Protein AF-A0A0T6A5Z7-F1 (afdb_monomer_lite)

Sequence (178 aa):
MSEDRVEKFLTTAEAYSRALREGWEHIGSLQQHEDKMVVWIIGLAAGAVIALLAYIIDVNRTPQWALLLSLGPFVLAVVAGVAYRLVLAEVMERDMLFAAKKVHALEALKFRTFEGAEGSDQLAREVLAIMDDKPDTLAKLKYRLDRIQRVANRLRFMPYTLFALGVVIAPVISVCLR

Structure (mmCIF, N/CA/C/O backbone):
data_AF-A0A0T6A5Z7-F1
#
_entry.id   AF-A0A0T6A5Z7-F1
#
loop_
_atom_site.group_PDB
_atom_site.id
_atom_site.type_symbol
_atom_site.label_atom_id
_atom_site.label_alt_id
_atom_site.label_comp_id
_atom_site.label_asym_id
_atom_site.label_entity_id
_atom_site.label_seq_id
_atom_site.pdbx_PDB_ins_code
_atom_site.Cartn_x
_atom_site.Cartn_y
_atom_site.Cartn_z
_atom_site.occupancy
_atom_site.B_iso_or_equiv
_atom_site.auth_seq_id
_atom_site.auth_comp_id
_atom_site.auth_asym_id
_atom_site.auth_atom_id
_atom_site.pdbx_PDB_model_num
ATOM 1 N N . MET A 1 1 ? -27.783 -9.118 39.561 1.00 53.81 1 MET A N 1
ATOM 2 C CA . MET A 1 1 ? -27.655 -9.839 38.265 1.00 53.81 1 MET A CA 1
ATOM 3 C C . MET A 1 1 ? -27.505 -8.922 37.040 1.00 53.81 1 MET A C 1
ATOM 5 O O . MET A 1 1 ? -27.150 -9.434 35.982 1.00 53.81 1 MET A O 1
ATOM 9 N N . SER A 1 2 ? -27.781 -7.611 37.117 1.00 60.72 2 SER A N 1
ATOM 10 C CA . SER A 1 2 ? -27.531 -6.664 36.010 1.00 60.72 2 SER A CA 1
ATOM 11 C C . SER A 1 2 ? -26.105 -6.095 36.012 1.00 60.72 2 SER A C 1
ATOM 13 O O . SER A 1 2 ? -25.519 -5.978 34.943 1.00 60.72 2 SER A O 1
ATOM 15 N N . GLU A 1 3 ? -25.527 -5.814 37.185 1.00 65.69 3 GLU A N 1
ATOM 16 C CA . GLU A 1 3 ? -24.186 -5.209 37.314 1.00 65.69 3 GLU A CA 1
ATOM 17 C C . GLU A 1 3 ? -23.058 -6.111 36.778 1.00 65.69 3 GLU A C 1
ATOM 19 O O . GLU A 1 3 ? -22.310 -5.668 35.910 1.00 65.69 3 GLU A O 1
ATOM 24 N N . ASP A 1 4 ? -23.029 -7.402 37.142 1.00 77.81 4 ASP A N 1
ATOM 25 C CA . ASP A 1 4 ? -22.065 -8.381 36.590 1.00 77.81 4 ASP A CA 1
ATOM 26 C C . ASP A 1 4 ? -22.079 -8.452 35.052 1.00 77.81 4 ASP A C 1
ATOM 28 O O . ASP A 1 4 ? -21.059 -8.706 34.407 1.00 77.81 4 ASP A O 1
ATOM 32 N N . ARG A 1 5 ? -23.252 -8.254 34.428 1.00 76.38 5 ARG A N 1
ATOM 33 C CA . ARG A 1 5 ? -23.373 -8.265 32.962 1.00 76.38 5 ARG A CA 1
ATOM 34 C C . ARG A 1 5 ? -22.760 -7.016 32.343 1.00 76.38 5 ARG A C 1
ATOM 36 O O . ARG A 1 5 ? -22.059 -7.139 31.342 1.00 76.38 5 ARG A O 1
ATOM 43 N N . VAL A 1 6 ? -23.012 -5.845 32.926 1.00 76.62 6 VAL A N 1
ATOM 44 C CA . VAL A 1 6 ? -22.437 -4.572 32.467 1.00 76.62 6 VAL A CA 1
ATOM 45 C C . VAL A 1 6 ? -20.912 -4.635 32.525 1.00 76.62 6 VAL A C 1
ATOM 47 O O . VAL A 1 6 ? -20.253 -4.371 31.520 1.00 76.62 6 VAL A O 1
ATOM 50 N N . GLU A 1 7 ? -20.352 -5.089 33.645 1.00 81.62 7 GLU A N 1
ATOM 51 C CA . GLU A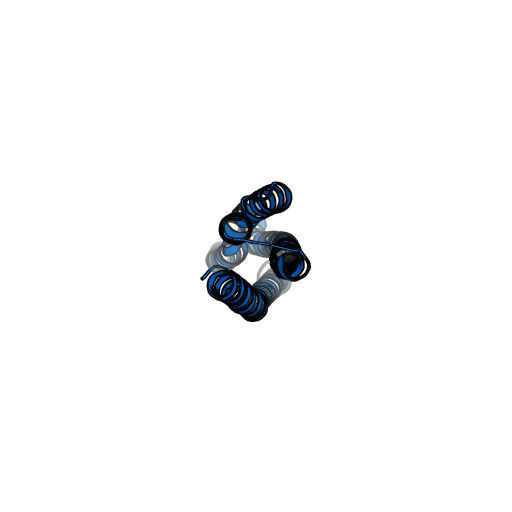 1 7 ? -18.903 -5.236 33.819 1.00 81.62 7 GLU A CA 1
ATOM 52 C C . GLU A 1 7 ? -18.291 -6.204 32.792 1.00 81.62 7 GLU A C 1
ATOM 54 O O . GLU A 1 7 ? -17.272 -5.907 32.160 1.00 81.62 7 GLU A O 1
ATOM 59 N N . LYS A 1 8 ? -18.955 -7.333 32.522 1.00 84.69 8 LYS A N 1
ATOM 60 C CA . LYS A 1 8 ? -18.506 -8.298 31.508 1.00 84.69 8 LYS A CA 1
ATOM 61 C C . LYS A 1 8 ? -18.493 -7.718 30.086 1.00 84.69 8 LYS A C 1
ATOM 63 O O . LYS A 1 8 ? -17.596 -8.022 29.298 1.00 84.69 8 LYS A O 1
ATOM 68 N N . PHE A 1 9 ? -19.465 -6.880 29.727 1.00 81.75 9 PHE A N 1
ATOM 69 C CA . PHE A 1 9 ? -19.482 -6.235 28.410 1.00 81.75 9 PHE A CA 1
ATOM 70 C C . PHE A 1 9 ? -18.426 -5.137 28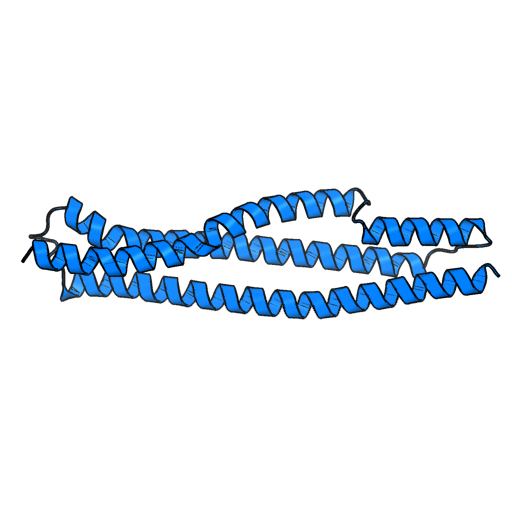.286 1.00 81.75 9 PHE A C 1
ATOM 72 O O . PHE A 1 9 ? -17.779 -5.043 27.243 1.00 81.75 9 PHE A O 1
ATOM 79 N N . LEU A 1 10 ? -18.195 -4.357 29.344 1.00 82.94 10 LEU A N 1
ATOM 80 C CA . LEU A 1 10 ? -17.142 -3.340 29.360 1.00 82.94 10 LEU A CA 1
ATOM 81 C C . LEU A 1 10 ? -15.747 -3.969 29.265 1.00 82.94 10 LEU A C 1
ATOM 83 O O . LEU A 1 10 ? -14.941 -3.533 28.448 1.00 82.94 10 LEU A O 1
ATOM 87 N N . THR A 1 11 ? -15.484 -5.046 30.007 1.00 86.69 11 THR A N 1
ATOM 88 C CA . THR A 1 11 ? -14.216 -5.795 29.913 1.00 86.69 11 THR A CA 1
ATOM 89 C C . THR A 1 11 ? -14.017 -6.430 28.534 1.00 86.69 11 THR A C 1
ATOM 91 O O . THR A 1 11 ? -12.909 -6.420 28.001 1.00 86.69 11 THR A O 1
ATOM 94 N N . THR A 1 12 ? -15.087 -6.913 27.894 1.00 85.38 12 THR A N 1
ATOM 95 C CA . THR A 1 12 ? -15.029 -7.405 26.505 1.00 85.38 12 THR A CA 1
ATOM 96 C C . THR A 1 12 ? -14.702 -6.275 25.523 1.00 85.38 12 THR A C 1
ATOM 98 O O . THR A 1 12 ? -13.844 -6.440 24.654 1.00 85.38 12 THR A O 1
ATOM 101 N N . ALA A 1 13 ? -15.341 -5.110 25.672 1.00 83.38 13 ALA A N 1
ATOM 102 C CA . ALA A 1 13 ? -15.063 -3.932 24.853 1.00 83.38 13 ALA A CA 1
ATOM 103 C C . ALA A 1 13 ? -13.618 -3.434 25.032 1.00 83.38 13 ALA A C 1
ATOM 105 O O . ALA A 1 13 ? -12.987 -3.025 24.059 1.00 83.38 13 ALA A O 1
ATOM 106 N N . GLU A 1 14 ? -13.070 -3.517 26.247 1.00 87.12 14 GLU A N 1
ATOM 107 C CA . GLU A 1 14 ? -11.667 -3.215 26.552 1.00 87.12 14 GLU A CA 1
ATOM 108 C C . GLU A 1 14 ? -10.684 -4.204 25.932 1.00 87.12 14 GLU A C 1
ATOM 110 O O . GLU A 1 14 ? -9.684 -3.797 25.341 1.00 87.12 14 GLU A O 1
ATOM 115 N N . ALA A 1 15 ? -10.956 -5.503 26.051 1.00 87.12 15 ALA A N 1
ATOM 116 C CA . ALA A 1 15 ? -10.126 -6.529 25.435 1.00 87.12 15 ALA A CA 1
ATOM 117 C C . ALA A 1 15 ? -10.099 -6.355 23.910 1.00 87.12 15 ALA A C 1
ATOM 119 O O . ALA A 1 15 ? -9.038 -6.413 23.289 1.00 87.12 15 ALA A O 1
ATOM 120 N N . TYR A 1 16 ? -11.255 -6.062 23.313 1.00 86.19 16 TYR A N 1
ATOM 121 C CA . TYR A 1 16 ? -11.367 -5.817 21.883 1.00 86.19 16 TYR A CA 1
ATOM 122 C C . TYR A 1 16 ? -10.680 -4.512 21.450 1.00 86.19 16 TYR A C 1
ATOM 124 O O . TYR A 1 16 ? -9.986 -4.499 20.435 1.00 86.19 16 TYR A O 1
ATOM 132 N N . SER A 1 17 ? -10.800 -3.421 22.214 1.00 86.25 17 SER A N 1
ATOM 133 C CA . SER A 1 17 ? -10.107 -2.165 21.896 1.00 86.25 17 SER A CA 1
ATOM 134 C C . SER A 1 17 ? -8.585 -2.295 22.010 1.00 86.25 17 SER A C 1
ATOM 136 O O . SER A 1 17 ? -7.863 -1.740 21.179 1.00 86.25 17 SER A O 1
ATOM 138 N N . ARG A 1 18 ? -8.088 -3.076 22.977 1.00 88.25 18 ARG A N 1
ATOM 139 C CA . ARG A 1 18 ? -6.665 -3.424 23.085 1.00 88.25 18 ARG A CA 1
ATOM 140 C C . ARG A 1 18 ? -6.202 -4.249 21.886 1.00 88.25 18 ARG A C 1
ATOM 142 O O . ARG A 1 18 ? -5.220 -3.876 21.254 1.00 88.25 18 ARG A O 1
ATOM 149 N N . ALA A 1 19 ? -6.950 -5.290 21.520 1.00 87.00 19 ALA A N 1
ATOM 150 C CA . ALA A 1 19 ? -6.644 -6.111 20.351 1.00 87.00 19 ALA A CA 1
ATOM 151 C C . ALA A 1 19 ? -6.631 -5.293 19.046 1.00 87.00 19 ALA A C 1
ATOM 153 O O . ALA A 1 19 ? -5.791 -5.529 18.183 1.00 87.00 19 ALA A O 1
ATOM 154 N N . LEU A 1 20 ? -7.515 -4.298 18.904 1.00 85.38 20 LEU A N 1
ATOM 155 C CA . LEU A 1 20 ? -7.498 -3.377 17.763 1.00 85.38 20 LEU A CA 1
ATOM 156 C C . LEU A 1 20 ? -6.237 -2.506 17.724 1.00 85.38 20 LEU A C 1
ATOM 158 O O . LEU A 1 20 ? -5.702 -2.283 16.642 1.00 85.38 20 LEU A O 1
ATOM 162 N N . ARG A 1 21 ? -5.758 -2.018 18.876 1.00 83.81 21 ARG A N 1
ATOM 163 C CA . ARG A 1 21 ? -4.517 -1.228 18.956 1.00 83.81 21 ARG A CA 1
ATOM 164 C C . ARG A 1 21 ? -3.299 -2.065 18.571 1.00 83.81 21 ARG A C 1
ATOM 166 O O 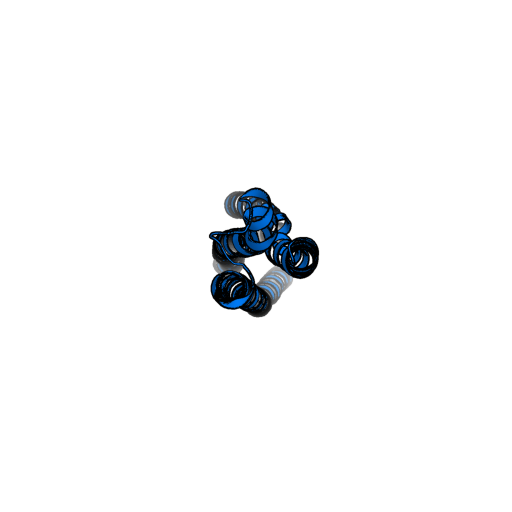. ARG A 1 21 ? -2.552 -1.668 17.685 1.00 83.81 21 ARG A O 1
ATOM 173 N N . GLU A 1 22 ? -3.152 -3.237 19.183 1.00 85.25 22 GLU A N 1
ATOM 174 C CA . GLU A 1 22 ? -2.039 -4.159 18.913 1.00 85.25 22 GLU A CA 1
ATOM 175 C C . GLU A 1 22 ? -2.076 -4.682 17.467 1.00 85.25 22 GLU A C 1
ATOM 177 O O . GLU A 1 22 ? -1.062 -4.712 16.768 1.00 85.25 22 GLU A O 1
ATOM 182 N N . GLY A 1 23 ? -3.264 -5.043 16.975 1.00 82.69 23 GLY A N 1
ATOM 183 C CA . GLY A 1 23 ? -3.457 -5.500 15.601 1.00 82.69 23 GLY A CA 1
ATOM 184 C C . GLY A 1 23 ? -3.130 -4.422 14.569 1.00 82.69 23 GLY A C 1
ATOM 185 O O . GLY A 1 23 ? -2.538 -4.730 13.534 1.00 82.69 23 GLY A O 1
ATOM 186 N N . TRP A 1 24 ? -3.458 -3.158 14.852 1.00 81.75 24 TRP A N 1
ATOM 187 C CA . TRP A 1 24 ? -3.144 -2.042 13.961 1.00 81.75 24 TRP A CA 1
ATOM 188 C C . TRP A 1 24 ? -1.636 -1.794 13.839 1.00 81.75 24 TRP A C 1
ATOM 190 O O . TRP A 1 24 ? -1.152 -1.583 12.728 1.00 81.75 24 TRP A O 1
ATOM 200 N N . GLU A 1 25 ? -0.870 -1.900 14.929 1.00 80.56 25 GLU A N 1
ATOM 201 C CA . GLU A 1 25 ? 0.598 -1.817 14.865 1.00 80.56 25 GLU A CA 1
ATOM 202 C C . GLU A 1 25 ? 1.184 -2.906 13.956 1.00 80.56 25 GLU A C 1
ATOM 204 O O . GLU A 1 25 ? 2.044 -2.635 13.109 1.00 80.56 25 GLU A O 1
ATOM 209 N N . HIS A 1 26 ? 0.671 -4.134 14.068 1.00 84.56 26 HIS A N 1
ATOM 210 C CA . HIS A 1 26 ? 1.109 -5.236 13.220 1.00 84.56 26 HIS A CA 1
ATOM 211 C C . HIS A 1 26 ? 0.741 -5.016 11.744 1.00 84.56 26 HIS A C 1
ATOM 213 O O . HIS A 1 26 ? 1.601 -5.158 10.871 1.00 84.56 26 HIS A O 1
ATOM 219 N N . ILE A 1 27 ? -0.497 -4.609 11.449 1.00 83.06 27 ILE A N 1
ATOM 220 C CA . ILE A 1 27 ? -0.948 -4.295 10.082 1.00 83.06 27 ILE A CA 1
ATOM 221 C C . ILE A 1 27 ? -0.110 -3.160 9.484 1.00 83.06 27 ILE A C 1
ATOM 223 O O . ILE A 1 27 ? 0.357 -3.275 8.348 1.00 83.06 27 ILE A O 1
ATOM 227 N N . GLY A 1 28 ? 0.156 -2.112 10.265 1.00 83.44 28 GLY A N 1
ATOM 228 C CA . GLY A 1 28 ? 1.019 -1.007 9.862 1.00 83.44 28 GLY A CA 1
ATOM 229 C C . GLY A 1 28 ? 2.431 -1.478 9.514 1.00 83.44 28 GLY A C 1
ATOM 230 O O . GLY A 1 28 ? 2.986 -1.063 8.496 1.00 83.44 28 GLY A O 1
ATOM 231 N N . SER A 1 29 ? 2.999 -2.405 10.292 1.00 85.06 29 SER A N 1
ATOM 232 C CA . SER A 1 29 ? 4.320 -2.981 10.004 1.00 85.06 29 SER A CA 1
ATOM 233 C C . SER A 1 29 ? 4.360 -3.754 8.676 1.00 85.06 29 SER A C 1
ATOM 235 O O . SER A 1 29 ? 5.314 -3.611 7.906 1.00 85.06 29 SER A O 1
ATOM 237 N N . LEU A 1 30 ? 3.304 -4.513 8.357 1.00 84.56 30 LEU A N 1
ATOM 238 C CA . LEU A 1 30 ? 3.183 -5.253 7.096 1.00 84.56 30 LEU A CA 1
ATOM 239 C C . LEU A 1 30 ? 3.047 -4.305 5.899 1.00 84.56 30 LEU A C 1
ATOM 241 O O . LEU A 1 30 ? 3.702 -4.503 4.876 1.00 84.56 30 LEU A O 1
ATOM 245 N N . GLN A 1 31 ? 2.253 -3.244 6.040 1.00 85.56 31 GLN A N 1
ATOM 246 C CA . GLN A 1 31 ? 2.082 -2.222 5.004 1.00 85.56 31 GLN A CA 1
ATOM 247 C C . GLN A 1 31 ? 3.380 -1.441 4.751 1.00 85.56 31 GLN A C 1
ATOM 249 O O . GLN A 1 31 ? 3.730 -1.182 3.602 1.00 85.56 31 GLN A O 1
ATOM 254 N N . GLN A 1 32 ? 4.156 -1.132 5.795 1.00 87.69 32 GLN A N 1
ATOM 255 C CA . GLN A 1 32 ? 5.486 -0.529 5.639 1.00 87.69 32 GLN A CA 1
ATOM 256 C C . GLN A 1 32 ? 6.475 -1.463 4.934 1.00 87.69 32 GLN A C 1
ATOM 258 O O . GLN A 1 32 ? 7.322 -1.006 4.165 1.00 87.69 32 GLN A O 1
ATOM 263 N N . HIS A 1 33 ? 6.407 -2.767 5.208 1.00 88.94 33 HIS A N 1
ATOM 264 C CA . HIS A 1 33 ? 7.225 -3.745 4.499 1.00 88.94 33 HIS A CA 1
ATOM 265 C C . HIS A 1 33 ? 6.871 -3.784 3.007 1.00 88.94 33 HIS A C 1
ATOM 267 O O . HIS A 1 33 ? 7.765 -3.749 2.161 1.00 88.94 33 HIS A O 1
ATOM 273 N N . GLU A 1 34 ? 5.580 -3.776 2.683 1.00 87.38 34 GLU A N 1
ATOM 274 C CA . GLU A 1 34 ? 5.093 -3.705 1.307 1.00 87.38 34 GLU A CA 1
ATOM 275 C C . GLU A 1 34 ? 5.552 -2.424 0.594 1.00 87.38 34 GLU A C 1
ATOM 277 O O . GLU A 1 34 ? 6.108 -2.511 -0.502 1.00 87.38 34 GLU A O 1
ATOM 282 N N . ASP A 1 35 ? 5.444 -1.255 1.236 1.00 89.81 35 ASP A N 1
ATOM 283 C CA . ASP A 1 35 ? 5.942 0.012 0.682 1.00 89.81 35 ASP A CA 1
ATOM 284 C C . ASP A 1 35 ? 7.441 -0.056 0.350 1.00 89.81 35 ASP A C 1
ATOM 286 O O . ASP A 1 35 ? 7.863 0.317 -0.747 1.00 89.81 35 ASP A O 1
ATOM 290 N N . LYS A 1 36 ? 8.255 -0.622 1.254 1.00 91.94 36 LYS A N 1
ATOM 291 C CA . LYS A 1 36 ? 9.695 -0.819 1.023 1.00 91.94 36 LYS A CA 1
ATOM 292 C C . LYS A 1 36 ? 9.962 -1.696 -0.197 1.00 91.94 36 LYS A C 1
ATOM 294 O O . LYS A 1 36 ? 10.841 -1.367 -0.991 1.00 91.94 36 LYS A O 1
ATOM 299 N N . MET A 1 37 ? 9.221 -2.791 -0.379 1.00 92.06 37 MET A N 1
ATOM 300 C CA . MET A 1 37 ? 9.384 -3.642 -1.563 1.00 92.06 37 MET A CA 1
ATOM 301 C C . MET A 1 37 ? 9.057 -2.892 -2.859 1.00 92.06 37 MET A C 1
ATOM 303 O O . MET A 1 37 ? 9.751 -3.061 -3.861 1.00 92.06 37 MET A O 1
ATOM 307 N N . VAL A 1 38 ? 8.026 -2.047 -2.855 1.00 92.31 38 VAL A N 1
ATOM 308 C CA . VAL A 1 38 ? 7.655 -1.242 -4.028 1.00 92.31 38 VAL A CA 1
ATOM 309 C C . VAL A 1 38 ? 8.730 -0.204 -4.336 1.00 92.31 38 VAL A C 1
ATOM 311 O O . VAL A 1 38 ? 9.083 -0.020 -5.499 1.00 92.31 38 VAL A O 1
ATOM 314 N N . VAL A 1 39 ? 9.302 0.436 -3.312 1.00 94.50 39 VAL A N 1
ATOM 315 C CA . VAL A 1 39 ? 10.440 1.358 -3.468 1.00 94.50 39 VAL A CA 1
ATOM 316 C C . VAL A 1 39 ? 11.619 0.670 -4.148 1.00 94.50 39 VAL A C 1
ATOM 318 O O . VAL A 1 39 ? 12.196 1.236 -5.076 1.00 94.50 39 VAL A O 1
ATOM 321 N N . TRP A 1 40 ? 11.944 -0.559 -3.741 1.00 95.19 40 TRP A N 1
ATOM 322 C CA . TRP A 1 40 ? 12.986 -1.348 -4.397 1.00 95.19 40 TRP A CA 1
ATOM 323 C C . TRP A 1 40 ? 12.688 -1.581 -5.878 1.00 95.19 40 TRP A C 1
ATOM 325 O O . TRP A 1 40 ? 13.563 -1.349 -6.709 1.00 95.19 40 TRP A O 1
ATOM 335 N N . ILE A 1 41 ? 11.461 -1.971 -6.231 1.00 93.75 41 ILE A N 1
ATOM 336 C CA . ILE A 1 41 ? 11.072 -2.171 -7.636 1.00 93.75 41 ILE A CA 1
ATOM 337 C C . ILE A 1 41 ? 11.169 -0.878 -8.442 1.00 93.75 41 ILE A C 1
ATOM 339 O O . ILE A 1 41 ? 11.686 -0.904 -9.555 1.00 93.75 41 ILE A O 1
ATOM 343 N N . ILE A 1 42 ? 10.729 0.255 -7.889 1.00 95.12 42 ILE A N 1
ATOM 344 C CA . ILE A 1 42 ? 10.862 1.562 -8.547 1.00 95.12 42 ILE A CA 1
ATOM 345 C C . ILE A 1 42 ? 12.339 1.872 -8.813 1.00 95.12 42 ILE A C 1
ATOM 347 O O . ILE A 1 42 ? 12.693 2.251 -9.929 1.00 95.12 42 ILE A O 1
ATOM 351 N N . GLY A 1 43 ? 13.204 1.677 -7.813 1.00 95.12 43 GLY A N 1
ATOM 352 C CA . GLY A 1 43 ? 14.642 1.906 -7.942 1.00 95.12 43 GLY A CA 1
ATOM 353 C C . GLY A 1 43 ? 15.290 1.006 -8.995 1.00 95.12 43 GLY A C 1
ATOM 354 O O . GLY A 1 43 ? 16.028 1.492 -9.851 1.00 95.12 43 GLY A O 1
ATOM 355 N N . LEU A 1 44 ? 14.966 -0.289 -8.987 1.00 95.75 44 LEU A N 1
ATOM 356 C CA . LEU A 1 44 ? 15.470 -1.253 -9.967 1.00 95.75 44 LEU A CA 1
ATOM 357 C C . LEU A 1 44 ? 14.968 -0.950 -11.383 1.00 95.75 44 LEU A C 1
ATOM 359 O O . LEU A 1 44 ? 15.748 -1.011 -12.330 1.00 95.75 44 LEU A O 1
ATOM 363 N N . ALA A 1 45 ? 13.694 -0.592 -11.542 1.00 94.88 45 ALA A N 1
ATOM 364 C CA . ALA A 1 45 ? 13.117 -0.239 -12.834 1.00 94.88 45 ALA A CA 1
ATOM 365 C C . ALA A 1 45 ? 13.741 1.044 -13.404 1.00 94.88 45 ALA A C 1
ATOM 367 O O . ALA A 1 45 ? 14.121 1.076 -14.572 1.00 94.88 45 ALA A O 1
ATOM 368 N N . ALA A 1 46 ? 13.915 2.080 -12.578 1.00 94.12 46 ALA A N 1
ATOM 369 C CA . ALA A 1 46 ? 14.599 3.306 -12.981 1.00 94.12 46 ALA A CA 1
ATOM 370 C C . ALA A 1 46 ? 16.068 3.039 -13.356 1.00 94.12 46 ALA A C 1
ATOM 372 O O . ALA A 1 46 ? 16.540 3.509 -14.391 1.00 94.12 46 ALA A O 1
ATOM 373 N N . GLY A 1 47 ? 16.770 2.226 -12.560 1.00 93.69 47 GLY A N 1
ATOM 374 C CA . GLY A 1 47 ? 18.132 1.785 -12.860 1.00 93.69 47 GLY A CA 1
ATOM 375 C C . GLY A 1 47 ? 18.225 1.018 -14.181 1.00 93.69 47 GLY A C 1
ATOM 376 O O . GLY A 1 47 ? 19.135 1.272 -14.968 1.00 93.69 47 GLY A O 1
ATOM 377 N N . ALA A 1 48 ? 17.258 0.143 -14.472 1.00 92.31 48 ALA A N 1
ATOM 378 C CA . ALA A 1 48 ? 17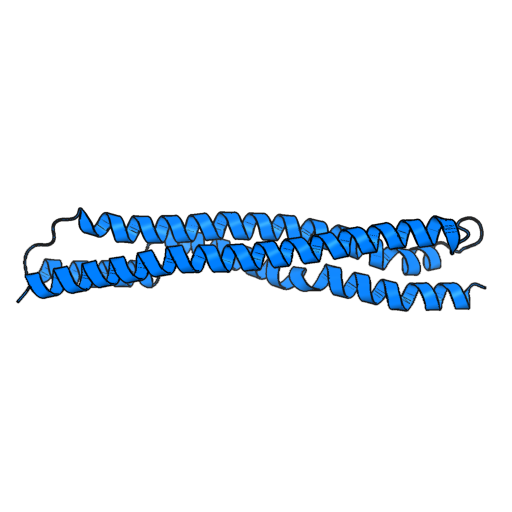.192 -0.600 -15.729 1.00 92.31 48 ALA A CA 1
ATOM 379 C C . ALA A 1 48 ? 17.017 0.324 -16.943 1.00 92.31 48 ALA A C 1
ATOM 381 O O . ALA A 1 48 ? 17.701 0.134 -17.946 1.00 92.31 48 ALA A O 1
ATOM 382 N N . VAL A 1 49 ? 16.170 1.357 -16.850 1.00 92.31 49 VAL A N 1
ATOM 383 C CA . VAL A 1 49 ? 16.008 2.361 -17.920 1.00 92.31 49 VAL A CA 1
ATOM 384 C C . VAL A 1 49 ? 17.330 3.070 -18.209 1.00 92.31 49 VAL A C 1
ATOM 386 O O . VAL A 1 49 ? 17.730 3.169 -19.368 1.00 92.31 49 VAL A O 1
ATOM 389 N N . ILE A 1 50 ? 18.029 3.527 -17.165 1.00 92.25 50 ILE A N 1
ATOM 390 C CA . ILE A 1 50 ? 19.320 4.214 -17.308 1.00 92.25 50 ILE A CA 1
ATOM 391 C C . ILE A 1 50 ? 20.359 3.271 -17.921 1.00 92.25 50 ILE A C 1
ATOM 393 O O . ILE A 1 50 ? 21.042 3.648 -18.871 1.00 92.25 50 ILE A O 1
ATOM 397 N N . ALA A 1 51 ? 20.459 2.038 -17.421 1.00 89.50 51 ALA A N 1
ATOM 398 C CA . ALA A 1 51 ? 21.420 1.059 -17.914 1.00 89.50 51 ALA A CA 1
ATOM 399 C C . ALA A 1 51 ? 21.172 0.687 -19.384 1.00 89.50 51 ALA A C 1
ATOM 401 O O . ALA A 1 51 ? 22.119 0.612 -20.169 1.00 89.50 51 ALA A O 1
ATOM 402 N N . LEU A 1 52 ? 19.907 0.498 -19.774 1.00 86.94 52 LEU A N 1
ATOM 403 C CA . LEU A 1 52 ? 19.533 0.197 -21.154 1.00 86.94 52 LEU A CA 1
ATOM 404 C C . LEU A 1 52 ? 19.923 1.337 -22.096 1.00 86.94 52 LEU A C 1
ATOM 406 O O . LEU A 1 52 ? 20.553 1.079 -23.118 1.00 86.94 52 LEU A O 1
ATOM 410 N N . LEU A 1 53 ? 19.605 2.582 -21.735 1.00 87.19 53 LEU A N 1
ATOM 411 C CA . LEU A 1 53 ? 19.922 3.762 -22.544 1.00 87.19 53 LEU A CA 1
ATOM 412 C C . LEU A 1 53 ? 21.423 4.063 -22.623 1.00 87.19 53 LEU A C 1
ATOM 414 O O . LEU A 1 53 ? 21.890 4.544 -23.649 1.00 87.19 53 LEU A O 1
ATOM 418 N N . ALA A 1 54 ? 22.172 3.814 -21.548 1.00 85.56 54 ALA A N 1
ATOM 419 C CA . ALA A 1 54 ? 23.589 4.160 -21.485 1.00 85.56 54 ALA A CA 1
ATOM 420 C C . ALA A 1 54 ? 24.502 3.106 -22.130 1.00 85.56 54 ALA A C 1
ATOM 422 O O . ALA A 1 54 ? 25.546 3.466 -22.672 1.00 85.56 54 ALA A O 1
ATOM 423 N N . TYR A 1 55 ? 24.142 1.819 -22.056 1.00 83.44 55 TYR A N 1
ATOM 424 C CA . TYR A 1 55 ? 25.082 0.734 -22.371 1.00 83.44 55 TYR A CA 1
ATOM 425 C C . TYR A 1 55 ? 24.589 -0.281 -23.403 1.00 83.44 55 TYR A C 1
ATOM 427 O O . TYR A 1 55 ? 25.412 -0.989 -23.981 1.00 83.44 55 TYR A O 1
ATOM 435 N N . ILE A 1 56 ? 23.277 -0.412 -23.615 1.00 80.88 56 ILE A N 1
ATOM 436 C CA . ILE A 1 56 ? 22.717 -1.525 -24.403 1.00 80.88 56 ILE A CA 1
ATOM 437 C C . ILE A 1 56 ? 22.097 -1.030 -25.708 1.00 80.88 56 ILE A C 1
ATOM 439 O O . ILE A 1 56 ? 22.300 -1.643 -26.755 1.00 80.88 56 ILE A O 1
ATOM 443 N N . ILE A 1 57 ? 21.348 0.067 -25.647 1.00 81.31 57 ILE A N 1
ATOM 444 C CA . ILE A 1 57 ? 20.540 0.580 -26.746 1.00 81.31 57 ILE A CA 1
ATOM 445 C C . ILE A 1 57 ? 21.219 1.808 -27.353 1.00 81.31 57 ILE A C 1
ATOM 447 O O . ILE A 1 57 ? 21.351 2.840 -26.700 1.00 81.31 57 ILE A O 1
ATOM 451 N N . ASP A 1 58 ? 21.564 1.733 -28.639 1.00 82.00 58 ASP A N 1
ATOM 452 C CA . ASP A 1 58 ? 21.920 2.922 -29.415 1.00 82.00 58 ASP A CA 1
ATOM 453 C C . ASP A 1 58 ? 20.637 3.620 -29.882 1.00 82.00 58 ASP A C 1
ATOM 455 O O . ASP A 1 58 ? 19.982 3.199 -30.843 1.00 82.00 58 ASP A O 1
ATOM 459 N N . VAL A 1 59 ? 20.263 4.689 -29.179 1.00 79.50 59 VAL A N 1
ATOM 460 C CA . VAL A 1 59 ? 19.028 5.455 -29.416 1.00 79.50 59 VAL A CA 1
ATOM 461 C C . VAL A 1 59 ? 18.961 6.023 -30.839 1.00 79.50 59 VAL A C 1
ATOM 463 O O . VAL A 1 59 ? 17.870 6.177 -31.379 1.00 79.50 59 VAL A O 1
ATOM 466 N N . ASN A 1 60 ? 20.106 6.281 -31.479 1.00 79.62 60 ASN A N 1
ATOM 467 C CA . ASN A 1 60 ? 20.146 6.845 -32.830 1.00 79.62 60 ASN A CA 1
ATOM 468 C C . ASN A 1 60 ? 19.910 5.796 -33.923 1.00 79.62 60 ASN A C 1
ATOM 470 O O . ASN A 1 60 ? 19.529 6.148 -35.038 1.00 79.62 60 ASN A O 1
ATOM 474 N N . ARG A 1 61 ? 20.154 4.515 -33.626 1.00 81.94 61 ARG A N 1
ATOM 475 C CA . ARG A 1 61 ? 20.026 3.405 -34.587 1.00 81.94 61 ARG A CA 1
ATOM 476 C C . ARG A 1 61 ? 18.803 2.531 -34.340 1.00 81.94 61 ARG A C 1
ATOM 478 O O . ARG A 1 61 ? 18.367 1.816 -35.237 1.00 81.94 61 ARG A O 1
ATOM 485 N N . THR A 1 62 ? 18.250 2.583 -33.134 1.00 82.81 62 THR A N 1
ATOM 486 C CA . THR A 1 62 ? 17.147 1.718 -32.719 1.00 82.81 62 THR A CA 1
ATOM 487 C C . THR A 1 62 ? 15.799 2.320 -33.128 1.00 82.81 62 THR A C 1
ATOM 489 O O . THR A 1 62 ? 15.531 3.481 -32.813 1.00 82.81 62 THR A O 1
ATOM 492 N N . PRO A 1 63 ? 14.902 1.562 -33.787 1.00 86.81 63 PRO A N 1
ATOM 493 C CA . PRO A 1 63 ? 13.591 2.080 -34.153 1.00 86.81 63 PRO A CA 1
ATOM 494 C C . PRO A 1 63 ? 12.735 2.368 -32.910 1.00 86.81 63 PRO A C 1
ATOM 496 O O . PRO A 1 63 ? 12.783 1.652 -31.909 1.00 86.81 63 PRO A O 1
ATOM 499 N N . GLN A 1 64 ? 11.890 3.398 -32.992 1.00 86.12 64 GLN A N 1
ATOM 500 C CA . GLN A 1 64 ? 11.106 3.895 -31.851 1.00 86.12 64 GLN A CA 1
ATOM 501 C C . GLN A 1 64 ? 10.222 2.826 -31.188 1.00 86.12 64 GLN A C 1
ATOM 503 O O . GLN A 1 64 ? 10.086 2.810 -29.967 1.00 86.12 64 GLN A O 1
ATOM 508 N N . TRP A 1 65 ? 9.654 1.898 -31.964 1.00 86.69 65 TRP A N 1
ATOM 509 C CA . TRP A 1 65 ? 8.828 0.814 -31.423 1.00 86.69 65 TRP A CA 1
ATOM 510 C C . TRP A 1 65 ? 9.636 -0.151 -30.539 1.00 86.69 65 TRP A C 1
ATOM 512 O O . TRP A 1 65 ? 9.137 -0.610 -29.514 1.00 86.69 65 TRP A O 1
ATOM 522 N N . ALA A 1 66 ? 10.898 -0.414 -30.885 1.00 85.25 66 ALA A N 1
ATOM 523 C CA . ALA A 1 66 ? 11.782 -1.267 -30.101 1.00 85.25 66 ALA A CA 1
ATOM 524 C C . ALA A 1 66 ? 12.233 -0.586 -28.804 1.00 85.25 66 ALA A C 1
ATOM 526 O O . ALA A 1 66 ? 12.318 -1.240 -27.762 1.00 85.25 66 ALA A O 1
ATOM 527 N N . LEU A 1 67 ? 12.457 0.733 -28.850 1.00 85.62 67 LEU A N 1
ATOM 528 C CA . LEU A 1 67 ? 12.711 1.545 -27.658 1.00 85.62 67 LEU A CA 1
ATOM 529 C C . LEU A 1 67 ? 11.524 1.478 -26.694 1.00 85.62 67 LEU A C 1
ATOM 531 O O . LEU A 1 67 ? 11.706 1.220 -25.505 1.00 85.62 67 LEU A O 1
ATOM 535 N N . LEU A 1 68 ? 10.304 1.644 -27.214 1.00 87.62 68 LEU A N 1
ATOM 536 C CA . LEU A 1 68 ? 9.076 1.576 -26.422 1.00 87.62 68 LEU A CA 1
ATOM 537 C C . LEU A 1 68 ? 8.859 0.193 -25.802 1.00 87.62 68 LEU A C 1
ATOM 539 O O . LEU A 1 68 ? 8.503 0.115 -24.632 1.00 87.62 68 LEU A O 1
ATOM 543 N N . LEU A 1 69 ? 9.105 -0.895 -26.534 1.00 89.00 69 LEU A N 1
ATOM 544 C CA . LEU A 1 69 ? 8.970 -2.248 -25.982 1.00 89.00 69 LEU A CA 1
ATOM 545 C C . LEU A 1 69 ? 10.046 -2.581 -24.941 1.00 89.00 69 LEU A C 1
ATOM 547 O O . LEU A 1 69 ? 9.760 -3.300 -23.988 1.00 89.00 69 LEU A O 1
ATOM 551 N N . SER A 1 70 ? 11.258 -2.045 -25.094 1.00 86.81 70 SER A N 1
ATOM 552 C CA . SER A 1 70 ? 12.374 -2.330 -24.181 1.00 86.81 70 SER A CA 1
ATOM 553 C C . SER A 1 70 ? 12.314 -1.495 -22.902 1.00 86.81 70 SER A C 1
ATOM 555 O O . SER A 1 70 ? 12.573 -2.007 -21.818 1.00 86.81 70 SER A O 1
ATOM 557 N N . LEU A 1 71 ? 11.964 -0.211 -23.011 1.00 91.12 71 LEU A N 1
ATOM 558 C CA . LEU A 1 71 ? 11.955 0.735 -21.888 1.00 91.12 71 LEU A CA 1
ATOM 559 C C . LEU A 1 71 ? 10.567 0.896 -21.267 1.00 91.12 71 LEU A C 1
ATOM 561 O O . LEU A 1 71 ? 10.450 1.110 -20.060 1.00 91.12 71 LEU A O 1
ATOM 565 N N . GLY A 1 72 ? 9.515 0.787 -22.078 1.00 92.38 72 GLY A N 1
ATOM 566 C CA . GLY A 1 72 ? 8.130 1.019 -21.675 1.00 92.38 72 GLY A CA 1
ATOM 567 C C . GLY A 1 72 ? 7.707 0.219 -20.447 1.00 92.38 72 GLY A C 1
ATOM 568 O O . GLY A 1 72 ? 7.191 0.831 -19.516 1.00 92.38 72 GLY A O 1
ATOM 569 N N . PRO A 1 73 ? 7.967 -1.099 -20.363 1.00 95.19 73 PRO A N 1
ATOM 570 C CA . PRO A 1 73 ? 7.616 -1.882 -19.181 1.00 95.19 73 PRO A CA 1
ATOM 571 C C . PRO A 1 73 ? 8.258 -1.355 -17.890 1.00 95.19 73 PRO A C 1
ATOM 573 O O . PRO A 1 73 ? 7.584 -1.269 -16.868 1.00 95.19 73 PRO A O 1
ATOM 576 N N . PHE A 1 74 ? 9.523 -0.923 -17.931 1.00 95.56 74 PHE A N 1
ATOM 577 C CA . PHE A 1 74 ? 10.202 -0.354 -16.763 1.00 95.56 74 PHE A CA 1
ATOM 578 C C . PHE A 1 74 ? 9.655 1.026 -16.390 1.00 95.56 74 PHE A C 1
ATOM 580 O O . PHE A 1 74 ? 9.405 1.291 -15.215 1.00 95.56 74 PHE A O 1
ATOM 587 N N . VAL A 1 75 ? 9.402 1.892 -17.376 1.00 95.06 75 VAL A N 1
ATOM 588 C CA . VAL A 1 75 ? 8.775 3.204 -17.141 1.00 95.06 75 VAL A CA 1
ATOM 589 C C . VAL A 1 75 ? 7.377 3.030 -16.541 1.00 95.06 75 VAL A C 1
ATOM 591 O O . VAL A 1 75 ? 7.038 3.680 -15.552 1.00 95.06 75 VAL A O 1
ATOM 594 N N . LEU A 1 76 ? 6.580 2.106 -17.078 1.00 95.69 76 LEU A N 1
ATOM 595 C CA . LEU A 1 76 ? 5.260 1.778 -16.546 1.00 95.69 76 LEU A CA 1
ATOM 596 C C . LEU A 1 76 ? 5.352 1.172 -15.141 1.00 95.69 76 LEU A C 1
ATOM 598 O O . LEU A 1 76 ? 4.512 1.495 -14.306 1.00 95.69 76 LEU A O 1
ATOM 602 N N . ALA A 1 77 ? 6.364 0.350 -14.845 1.00 95.12 77 ALA A N 1
ATOM 603 C CA . ALA A 1 77 ? 6.592 -0.182 -13.502 1.00 95.12 77 ALA A CA 1
ATOM 604 C C . ALA A 1 77 ? 6.870 0.935 -12.484 1.00 95.12 77 ALA A C 1
ATOM 606 O O . ALA A 1 77 ? 6.317 0.905 -11.384 1.00 95.12 77 ALA A O 1
ATOM 607 N N . VAL A 1 78 ? 7.657 1.952 -12.860 1.00 95.62 78 VAL A N 1
ATOM 608 C CA . VAL A 1 78 ? 7.901 3.142 -12.027 1.00 95.62 78 VAL A CA 1
ATOM 609 C C . VAL A 1 78 ? 6.601 3.905 -11.782 1.00 95.62 78 VAL A C 1
ATOM 611 O O . VAL A 1 78 ? 6.250 4.159 -10.631 1.00 95.62 78 VAL A O 1
ATOM 614 N N . VAL A 1 79 ? 5.857 4.237 -12.841 1.00 96.19 79 VAL A N 1
ATOM 615 C CA . VAL A 1 79 ? 4.602 5.001 -12.730 1.00 96.19 79 VAL A CA 1
ATOM 616 C C . VAL A 1 79 ? 3.566 4.242 -11.898 1.00 96.19 79 VAL A C 1
ATOM 618 O O . VAL A 1 79 ? 2.964 4.816 -10.991 1.00 96.19 79 VAL A O 1
ATOM 621 N N . ALA A 1 80 ? 3.391 2.944 -12.155 1.00 94.69 80 ALA A N 1
ATOM 622 C CA . ALA A 1 80 ? 2.485 2.089 -11.395 1.00 94.69 80 ALA A CA 1
ATOM 623 C C . ALA A 1 80 ? 2.920 1.958 -9.930 1.00 94.69 80 ALA A C 1
ATOM 625 O O . ALA A 1 80 ? 2.073 2.003 -9.041 1.00 94.69 80 ALA A O 1
ATOM 626 N N . GLY A 1 81 ? 4.225 1.845 -9.670 1.00 94.06 81 GLY A N 1
ATOM 627 C CA . GLY A 1 81 ? 4.780 1.808 -8.321 1.00 94.06 81 GLY A CA 1
ATOM 628 C C . GLY A 1 81 ? 4.478 3.090 -7.551 1.00 94.06 81 GLY A C 1
ATOM 629 O O . GLY A 1 81 ? 3.948 3.025 -6.446 1.00 94.06 81 GLY A O 1
ATOM 630 N N . VAL A 1 82 ? 4.735 4.259 -8.143 1.00 94.69 82 VAL A N 1
ATOM 631 C CA . VAL A 1 82 ? 4.426 5.559 -7.521 1.00 94.69 82 VAL A CA 1
ATOM 632 C C . VAL A 1 82 ? 2.927 5.699 -7.260 1.00 94.69 82 VAL A C 1
ATOM 634 O O . VAL A 1 82 ? 2.531 6.053 -6.150 1.00 94.69 82 VAL A O 1
ATOM 637 N N . ALA A 1 83 ? 2.086 5.375 -8.246 1.00 94.44 83 ALA A N 1
ATOM 638 C CA . ALA A 1 83 ? 0.635 5.428 -8.091 1.00 94.44 83 ALA A CA 1
ATOM 639 C C . ALA A 1 83 ? 0.147 4.498 -6.968 1.00 94.44 83 ALA A C 1
ATOM 641 O O . ALA A 1 83 ? -0.666 4.906 -6.140 1.00 94.44 83 ALA A O 1
ATOM 642 N N . TYR A 1 84 ? 0.673 3.273 -6.896 1.00 93.50 84 TYR A N 1
ATOM 643 C CA . TYR A 1 84 ? 0.338 2.330 -5.836 1.00 93.50 84 TYR A CA 1
ATOM 644 C C . TYR A 1 84 ? 0.747 2.852 -4.455 1.00 93.50 84 TYR A C 1
ATOM 646 O O . TYR A 1 84 ? -0.070 2.790 -3.544 1.00 93.50 84 TYR A O 1
ATOM 654 N N . ARG A 1 85 ? 1.944 3.437 -4.302 1.00 93.50 85 ARG A N 1
ATOM 655 C CA . ARG A 1 85 ? 2.391 4.029 -3.026 1.00 93.50 85 ARG A CA 1
ATOM 656 C C . ARG A 1 85 ? 1.482 5.159 -2.549 1.00 93.50 85 ARG A C 1
ATOM 658 O O . ARG A 1 85 ? 1.160 5.215 -1.368 1.00 93.50 85 ARG A O 1
ATOM 665 N N . LEU A 1 86 ? 1.031 6.030 -3.455 1.00 92.81 86 LEU A N 1
ATOM 666 C CA . LEU A 1 86 ? 0.085 7.101 -3.117 1.00 92.81 86 LEU A CA 1
ATOM 667 C C . LEU A 1 86 ? -1.253 6.537 -2.625 1.00 92.81 86 LEU A C 1
ATOM 669 O O . LEU A 1 86 ? -1.791 6.997 -1.621 1.00 92.81 86 LEU A O 1
ATOM 673 N N . VAL A 1 87 ? -1.772 5.510 -3.304 1.00 92.88 87 VAL A N 1
ATOM 674 C CA . VAL A 1 87 ? -3.010 4.841 -2.883 1.00 92.88 87 VAL A CA 1
ATOM 675 C C . VAL A 1 87 ? -2.807 4.103 -1.558 1.00 92.88 87 VAL A C 1
ATOM 677 O O . VAL A 1 87 ? -3.684 4.159 -0.703 1.00 92.88 87 VAL A O 1
ATOM 680 N N . LEU A 1 88 ? -1.665 3.440 -1.361 1.00 90.12 88 LEU A N 1
ATOM 681 C CA . LEU A 1 88 ? -1.339 2.728 -0.128 1.00 90.12 88 LEU A CA 1
ATOM 682 C C . LEU A 1 88 ? -1.253 3.692 1.062 1.00 90.12 88 LEU A C 1
ATOM 684 O O . LEU A 1 88 ? -1.838 3.402 2.099 1.00 90.12 88 LEU A O 1
ATOM 688 N N . ALA A 1 89 ? -0.621 4.856 0.898 1.00 89.62 89 ALA A N 1
ATOM 689 C CA . ALA A 1 89 ? -0.568 5.890 1.932 1.00 89.62 89 ALA A CA 1
ATOM 690 C C . ALA A 1 89 ? -1.972 6.367 2.346 1.00 89.62 89 ALA A C 1
ATOM 692 O O . ALA A 1 89 ? -2.272 6.437 3.537 1.00 89.62 89 ALA A O 1
ATOM 693 N N . GLU A 1 90 ? -2.862 6.606 1.377 1.00 91.00 90 GLU A N 1
ATOM 694 C CA . GLU A 1 90 ? -4.260 6.955 1.664 1.00 91.00 90 GLU A CA 1
ATOM 695 C C . GLU A 1 90 ? -4.997 5.803 2.374 1.00 91.00 90 GLU A C 1
ATOM 697 O O . GLU A 1 90 ? -5.769 6.049 3.300 1.00 91.00 90 GLU A O 1
ATOM 702 N N . VAL A 1 91 ? -4.760 4.538 1.992 1.00 90.06 91 VAL A N 1
ATOM 703 C CA . VAL A 1 91 ? -5.325 3.375 2.706 1.00 90.06 91 VAL A CA 1
ATOM 704 C C . VAL A 1 91 ? -4.867 3.372 4.162 1.00 90.06 91 VAL A C 1
ATOM 706 O O . VAL A 1 91 ? -5.711 3.240 5.043 1.00 90.06 91 VAL A O 1
ATOM 709 N N . MET A 1 92 ? -3.571 3.561 4.420 1.00 88.06 92 MET A N 1
ATOM 710 C CA . MET A 1 92 ? -3.008 3.575 5.774 1.00 88.06 92 MET A CA 1
ATOM 711 C C . MET A 1 92 ? -3.635 4.669 6.643 1.00 88.06 92 MET A C 1
ATOM 713 O O . MET A 1 92 ? -4.034 4.409 7.777 1.00 88.06 92 MET A O 1
ATOM 717 N N . GLU A 1 93 ? -3.774 5.884 6.107 1.00 88.50 93 GLU A N 1
ATOM 718 C CA . GLU A 1 93 ? -4.384 7.002 6.831 1.00 88.50 93 GLU A CA 1
ATOM 719 C C . GLU A 1 93 ? -5.858 6.721 7.158 1.00 88.50 93 GLU A C 1
ATOM 721 O O . GLU A 1 93 ? -6.318 6.929 8.284 1.00 88.50 93 GLU A O 1
ATOM 726 N N . ARG A 1 94 ? -6.619 6.204 6.188 1.00 87.62 94 ARG A N 1
ATOM 727 C CA . ARG A 1 94 ? -8.043 5.894 6.376 1.00 87.62 94 ARG A CA 1
ATOM 728 C C . ARG A 1 94 ? -8.263 4.734 7.336 1.00 87.62 94 ARG A C 1
ATOM 730 O O . ARG A 1 94 ? -9.211 4.796 8.118 1.00 87.62 94 ARG A O 1
ATOM 737 N N . ASP A 1 95 ? -7.408 3.723 7.287 1.00 87.81 95 ASP A N 1
ATOM 738 C CA . ASP A 1 95 ? -7.452 2.568 8.181 1.00 87.81 95 ASP A CA 1
ATOM 739 C C . ASP A 1 95 ? -7.113 2.976 9.623 1.00 87.81 95 ASP A C 1
ATOM 741 O O . ASP A 1 95 ? -7.843 2.641 10.556 1.00 87.81 95 ASP A O 1
ATOM 745 N N . MET A 1 96 ? -6.104 3.836 9.810 1.00 86.25 96 MET A N 1
ATOM 746 C CA . MET A 1 96 ? -5.791 4.438 11.111 1.00 86.25 96 MET A CA 1
ATOM 747 C C . MET A 1 96 ? -6.977 5.230 11.674 1.00 86.25 96 MET A C 1
ATOM 749 O O . MET A 1 96 ? -7.359 5.055 12.832 1.00 86.25 96 MET A O 1
ATOM 753 N N . LEU A 1 97 ? -7.597 6.086 10.855 1.00 88.00 97 LEU A N 1
ATOM 754 C CA . LEU A 1 97 ? -8.777 6.854 11.262 1.00 88.00 97 LEU A CA 1
ATOM 755 C C . LEU A 1 97 ? -9.965 5.946 11.607 1.00 88.00 97 LEU A C 1
ATOM 757 O O . LEU A 1 97 ? -10.741 6.273 12.509 1.00 88.00 97 LEU A O 1
ATOM 761 N N . PHE A 1 98 ? -10.124 4.826 10.900 1.00 88.56 98 PHE A N 1
ATOM 762 C CA . PHE A 1 98 ? -11.159 3.834 11.175 1.00 88.56 98 PHE A CA 1
ATOM 763 C C . PHE A 1 98 ? -10.945 3.170 12.534 1.00 88.56 98 PHE A C 1
ATOM 765 O O . PHE A 1 98 ? -11.837 3.218 13.388 1.00 88.56 98 PHE A O 1
ATOM 772 N N . ALA A 1 99 ? -9.750 2.622 12.759 1.00 87.06 99 ALA A N 1
ATOM 773 C CA . ALA A 1 99 ? -9.377 1.966 14.004 1.00 87.06 99 ALA A CA 1
ATOM 774 C C . ALA A 1 99 ? -9.492 2.924 15.199 1.00 87.06 99 ALA A C 1
ATOM 776 O O . ALA A 1 99 ? -10.130 2.590 16.199 1.00 87.06 99 ALA A O 1
ATOM 777 N N . ALA A 1 100 ? -8.979 4.153 15.070 1.00 88.00 100 ALA A N 1
ATOM 778 C CA . ALA A 1 100 ? -9.056 5.169 16.117 1.00 88.00 100 ALA A CA 1
ATOM 779 C C . ALA A 1 100 ? -10.507 5.513 16.483 1.00 88.00 100 ALA A C 1
ATOM 781 O O . ALA A 1 100 ? -10.862 5.536 17.662 1.00 88.00 100 ALA A O 1
ATOM 782 N N . LYS A 1 101 ? -11.384 5.725 15.491 1.00 87.81 101 LYS A N 1
ATOM 783 C CA . LYS A 1 101 ? -12.809 5.997 15.748 1.00 87.81 101 LYS A CA 1
ATOM 784 C C . LYS A 1 101 ? -13.516 4.823 16.412 1.00 87.81 101 LYS A C 1
ATOM 786 O O . LYS A 1 101 ? -14.360 5.049 17.275 1.00 87.81 101 LYS A O 1
ATOM 791 N N . LYS A 1 102 ? -13.177 3.591 16.031 1.00 88.12 102 LYS A N 1
ATOM 792 C CA . LYS A 1 102 ? -13.751 2.380 16.625 1.00 88.12 102 LYS A CA 1
ATOM 793 C C . LYS A 1 102 ? -13.341 2.233 18.091 1.00 88.12 102 LYS A C 1
ATOM 795 O O . LYS A 1 102 ? -14.196 2.013 18.943 1.00 88.12 102 LYS A O 1
ATOM 800 N N . VAL A 1 103 ? -12.062 2.450 18.397 1.00 88.62 103 VAL A N 1
ATOM 801 C CA . VAL A 1 103 ? -11.538 2.455 19.771 1.00 88.62 103 VAL A CA 1
ATOM 802 C C . VAL A 1 103 ? -12.194 3.555 20.606 1.00 88.62 103 VAL A C 1
ATOM 804 O O . VAL A 1 103 ? -12.723 3.262 21.675 1.00 88.62 103 VAL A O 1
ATOM 807 N N . HIS A 1 104 ? -12.248 4.792 20.105 1.00 87.12 104 HIS A N 1
ATOM 808 C CA . HIS A 1 104 ? -12.896 5.896 20.818 1.00 87.12 104 HIS A CA 1
ATOM 809 C C . HIS A 1 104 ? -14.387 5.648 21.069 1.00 87.12 104 HIS A C 1
ATOM 811 O O . HIS A 1 104 ? -14.881 5.979 22.143 1.00 87.12 104 HIS A O 1
ATOM 817 N N . ALA A 1 105 ? -15.105 5.050 20.113 1.00 85.94 105 ALA A N 1
ATOM 818 C CA . ALA A 1 105 ? -16.513 4.708 20.292 1.00 85.94 105 ALA A CA 1
ATOM 819 C C . ALA A 1 105 ? -16.713 3.682 21.418 1.00 85.94 105 ALA A C 1
ATOM 821 O O . ALA A 1 105 ? -17.631 3.841 22.217 1.00 85.94 105 ALA A O 1
ATOM 822 N N . LEU A 1 106 ? -15.840 2.673 21.518 1.00 86.00 106 LEU A N 1
ATOM 823 C CA . LEU A 1 106 ? -15.882 1.674 22.591 1.00 86.00 106 LEU A CA 1
ATOM 824 C C . LEU A 1 106 ? -15.492 2.263 23.951 1.00 86.00 106 LEU A C 1
ATOM 826 O O . LEU A 1 106 ? -16.121 1.954 24.958 1.00 86.00 106 LEU A O 1
ATOM 830 N N . GLU A 1 107 ? -14.483 3.131 23.998 1.00 84.31 107 GLU A N 1
ATOM 831 C CA . GLU A 1 107 ? -14.062 3.788 25.241 1.00 84.31 107 GLU A CA 1
ATOM 832 C C . GLU A 1 107 ? -15.107 4.785 25.752 1.00 84.31 107 GLU A C 1
ATOM 834 O O . GLU A 1 107 ? -15.318 4.883 26.960 1.00 84.31 107 GLU A O 1
ATOM 839 N N . ALA A 1 108 ? -15.819 5.468 24.851 1.00 85.19 108 ALA A N 1
ATOM 840 C CA . ALA A 1 108 ? -16.896 6.388 25.205 1.00 85.19 108 ALA A CA 1
ATOM 841 C C . ALA A 1 108 ? -18.068 5.696 25.924 1.00 85.19 108 ALA A C 1
ATOM 843 O O . ALA A 1 108 ? -18.753 6.340 26.719 1.00 85.19 108 ALA A O 1
ATOM 844 N N . LEU A 1 109 ? -18.285 4.393 25.695 1.00 83.69 109 LEU A N 1
ATOM 845 C CA . LEU A 1 109 ? -19.327 3.628 26.388 1.00 83.69 109 LEU A CA 1
ATOM 846 C C . LEU A 1 109 ? -19.087 3.549 27.899 1.00 83.69 109 LEU A C 1
ATOM 848 O O . LEU A 1 109 ? -20.048 3.498 28.655 1.00 83.69 109 LEU A O 1
ATOM 852 N N . LYS A 1 110 ? -17.833 3.608 28.361 1.00 78.31 110 LYS A N 1
ATOM 853 C CA . LYS A 1 110 ? -17.506 3.551 29.797 1.00 78.31 110 LYS A CA 1
ATOM 854 C C . LYS A 1 110 ? -17.985 4.770 30.581 1.00 78.31 110 LYS A C 1
ATOM 856 O O . LYS A 1 110 ? -18.156 4.694 31.789 1.00 78.31 110 LYS A O 1
ATOM 861 N N . PHE A 1 111 ? -18.164 5.897 29.897 1.00 80.25 111 PHE A N 1
ATOM 862 C CA . PHE A 1 111 ? -18.595 7.154 30.507 1.00 80.25 111 PHE A CA 1
ATOM 863 C C . PHE A 1 111 ? -20.113 7.347 30.446 1.00 80.25 111 PHE A C 1
ATOM 865 O O . PHE A 1 111 ? -20.619 8.370 30.902 1.00 80.25 111 PHE A O 1
ATOM 872 N N . ARG A 1 112 ? -20.848 6.391 29.864 1.00 80.94 112 ARG A N 1
ATOM 873 C CA . ARG A 1 112 ? -22.310 6.406 29.827 1.00 80.94 112 ARG A CA 1
ATOM 874 C C . ARG A 1 112 ? -22.868 5.640 31.018 1.00 80.94 112 ARG A C 1
ATOM 876 O O . ARG A 1 112 ? -22.384 4.566 31.364 1.00 80.94 112 ARG A O 1
ATOM 883 N N . THR A 1 113 ? -23.916 6.190 31.615 1.00 73.56 113 THR A N 1
ATOM 884 C CA . THR A 1 113 ? -24.622 5.553 32.725 1.00 73.56 113 THR A CA 1
ATOM 885 C C . THR A 1 113 ? -25.617 4.537 32.172 1.00 73.56 113 THR A C 1
ATOM 887 O O . THR A 1 113 ? -26.526 4.901 31.427 1.00 73.56 113 THR A O 1
ATOM 890 N N . PHE A 1 114 ? -25.444 3.265 32.529 1.00 73.06 114 PHE A N 1
ATOM 891 C CA . PHE A 1 114 ? -26.366 2.185 32.182 1.00 73.06 114 PHE A CA 1
ATOM 892 C C . PHE A 1 114 ? -26.931 1.594 33.471 1.00 73.06 114 PHE A C 1
ATOM 894 O O . PHE A 1 114 ? -26.241 0.858 34.172 1.00 73.06 114 PHE A O 1
ATOM 901 N N . GLU A 1 115 ? -28.181 1.923 33.794 1.00 72.75 115 GLU A N 1
ATOM 902 C CA . GLU A 1 115 ? -28.847 1.438 35.005 1.00 72.75 115 GLU A CA 1
ATOM 903 C C . GLU A 1 115 ? -29.874 0.345 34.678 1.00 72.75 115 GLU A C 1
ATOM 905 O O . GLU A 1 115 ? -30.592 0.396 33.677 1.00 72.75 115 GLU A O 1
ATOM 910 N N . GLY A 1 116 ? -29.938 -0.674 35.539 1.00 73.12 116 GLY A N 1
ATOM 911 C CA . GLY A 1 116 ? -30.915 -1.759 35.440 1.00 73.12 116 GLY A CA 1
ATOM 912 C C . GLY A 1 116 ? -30.667 -2.776 34.314 1.00 73.12 116 GLY A C 1
ATOM 913 O O . GLY A 1 116 ? -29.619 -2.818 33.670 1.00 73.12 116 GLY A O 1
ATOM 914 N N . ALA A 1 117 ? -31.647 -3.664 34.109 1.00 67.88 117 ALA A N 1
ATOM 915 C CA . ALA A 1 117 ? -31.581 -4.718 33.092 1.00 67.88 117 ALA A CA 1
ATOM 916 C C . ALA A 1 117 ? -31.650 -4.151 31.661 1.00 67.88 117 ALA A C 1
ATOM 918 O O . ALA A 1 117 ? -30.889 -4.584 30.796 1.00 67.88 117 ALA A O 1
ATOM 919 N N . GLU A 1 118 ? -32.484 -3.132 31.436 1.00 74.69 118 GLU A N 1
ATOM 920 C CA . GLU A 1 118 ? -32.607 -2.460 30.136 1.00 74.69 118 GLU A CA 1
ATOM 921 C C . GLU A 1 118 ? -31.314 -1.739 29.729 1.00 74.69 118 GLU A C 1
ATOM 923 O O . GLU A 1 118 ? -30.903 -1.834 28.570 1.00 74.69 118 GLU A O 1
ATOM 928 N N . GLY A 1 119 ? -30.616 -1.108 30.684 1.00 77.81 119 GLY A N 1
ATOM 929 C CA . GLY A 1 119 ? -29.302 -0.504 30.461 1.00 77.81 119 GLY A CA 1
ATOM 930 C C . GLY A 1 119 ? -28.244 -1.528 30.041 1.00 77.81 119 GLY A C 1
ATOM 931 O O . GLY A 1 119 ? -27.466 -1.274 29.122 1.00 77.81 119 GLY A O 1
ATOM 932 N N . SER A 1 120 ? -28.255 -2.721 30.647 1.00 76.50 120 SER A N 1
ATOM 933 C CA . SER A 1 120 ? -27.320 -3.800 30.297 1.00 76.50 120 SER A CA 1
ATOM 934 C C . SER A 1 120 ? -27.548 -4.357 28.883 1.00 76.50 120 SER A C 1
ATOM 936 O O . SER A 1 120 ? -26.587 -4.586 28.145 1.00 76.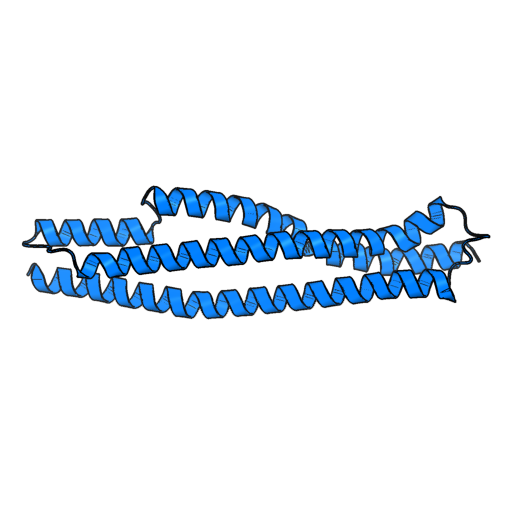50 120 SER A O 1
ATOM 938 N N . ASP A 1 121 ? -28.808 -4.492 28.461 1.00 82.38 121 ASP A N 1
ATOM 939 C CA . ASP A 1 121 ? -29.162 -4.946 27.112 1.00 82.38 121 ASP A CA 1
ATOM 940 C C . ASP A 1 121 ? -28.940 -3.846 26.058 1.00 82.38 121 ASP A C 1
ATOM 942 O O . ASP A 1 121 ? -28.652 -4.127 24.890 1.00 82.38 121 ASP A O 1
ATOM 946 N N . GLN A 1 122 ? -29.057 -2.572 26.438 1.00 83.44 122 GLN A N 1
ATOM 947 C CA . GLN A 1 122 ? -28.677 -1.451 25.581 1.00 83.44 122 GLN A CA 1
ATOM 948 C C . GLN A 1 122 ? -27.160 -1.393 25.372 1.00 83.44 122 GLN A C 1
ATOM 950 O O . GLN A 1 122 ? -26.723 -1.312 24.225 1.00 83.44 122 GLN A O 1
ATOM 955 N N . LEU A 1 123 ? -26.360 -1.525 26.435 1.00 83.50 123 LEU A N 1
ATOM 956 C CA . LEU A 1 123 ? -24.900 -1.580 26.334 1.00 83.50 123 LEU A CA 1
ATOM 957 C C . LEU A 1 123 ? -24.446 -2.731 25.430 1.00 83.50 123 LEU A C 1
ATOM 959 O O . LEU A 1 123 ? -23.631 -2.522 24.535 1.00 83.50 123 LEU A O 1
ATOM 963 N N . ALA A 1 124 ? -25.008 -3.930 25.606 1.00 83.38 124 ALA A N 1
ATOM 964 C CA . ALA A 1 124 ? -24.689 -5.080 24.762 1.00 83.38 124 ALA A CA 1
ATOM 965 C C . ALA A 1 124 ? -24.970 -4.802 23.274 1.00 83.38 124 ALA A C 1
ATOM 967 O O . ALA A 1 124 ? -24.140 -5.102 22.413 1.00 83.38 124 ALA A O 1
ATOM 968 N N . ARG A 1 125 ? -26.116 -4.179 22.962 1.00 86.25 125 ARG A N 1
ATOM 969 C CA . ARG A 1 125 ? -26.472 -3.779 21.592 1.00 86.25 125 ARG A CA 1
ATOM 970 C C . ARG A 1 125 ? -25.532 -2.715 21.034 1.00 86.25 125 ARG A C 1
ATOM 972 O O . ARG A 1 125 ? -25.160 -2.816 19.869 1.00 86.25 125 ARG A O 1
ATOM 979 N N . GLU A 1 126 ? -25.132 -1.730 21.834 1.00 84.75 126 GLU A N 1
ATOM 980 C CA . GLU A 1 126 ? -24.211 -0.670 21.408 1.00 84.75 126 GLU A CA 1
ATOM 981 C C . GLU A 1 126 ? -22.790 -1.202 21.162 1.00 84.75 126 GLU A C 1
ATOM 983 O O . GLU A 1 126 ? -22.197 -0.890 20.128 1.00 84.75 126 GLU A O 1
ATOM 988 N N . VAL A 1 127 ? -22.272 -2.068 22.044 1.00 85.56 127 VAL A N 1
ATOM 989 C CA . VAL A 1 127 ? -20.975 -2.745 21.860 1.00 85.56 127 VAL A CA 1
ATOM 990 C C . VAL A 1 127 ? -20.987 -3.575 20.577 1.00 85.56 127 VAL A C 1
ATOM 992 O O . VAL A 1 127 ? -20.113 -3.399 19.728 1.00 85.56 127 VAL A O 1
ATOM 995 N N . LEU A 1 128 ? -22.003 -4.425 20.388 1.00 86.88 128 LEU A N 1
ATOM 996 C CA . LEU A 1 128 ? -22.138 -5.238 19.177 1.00 86.88 128 LEU A CA 1
ATOM 997 C C . LEU A 1 128 ? -22.295 -4.373 17.924 1.00 86.88 128 LEU A C 1
ATOM 999 O O . LEU A 1 128 ? -21.696 -4.673 16.897 1.00 86.88 128 LEU A O 1
ATOM 1003 N N . ALA A 1 129 ? -23.052 -3.275 17.994 1.00 86.62 129 ALA A N 1
ATOM 1004 C CA . ALA A 1 129 ? -23.211 -2.369 16.865 1.00 86.62 129 ALA A CA 1
ATOM 1005 C C . ALA A 1 129 ? -21.878 -1.738 16.445 1.00 86.62 129 ALA A C 1
ATOM 1007 O O . ALA A 1 129 ? -21.587 -1.680 15.251 1.00 86.62 129 ALA A O 1
ATOM 1008 N N . ILE A 1 130 ? -21.057 -1.300 17.402 1.00 86.75 130 ILE A N 1
ATOM 1009 C CA . ILE A 1 130 ? -19.728 -0.751 17.114 1.00 86.75 130 ILE A CA 1
ATOM 1010 C C . ILE A 1 130 ? -18.804 -1.838 16.564 1.00 86.75 130 ILE A C 1
ATOM 1012 O O . ILE A 1 130 ? -18.099 -1.585 15.590 1.00 86.75 130 ILE A O 1
ATOM 1016 N N . MET A 1 131 ? -18.820 -3.045 17.139 1.00 85.00 131 MET A N 1
ATOM 1017 C CA . MET A 1 131 ? -18.029 -4.177 16.645 1.00 85.00 131 MET A CA 1
ATOM 1018 C C . MET A 1 131 ? -18.395 -4.560 15.204 1.00 85.00 131 MET A C 1
ATOM 1020 O O . MET A 1 131 ? -17.485 -4.796 14.409 1.00 85.00 131 MET A O 1
ATOM 1024 N N . ASP A 1 132 ? -19.686 -4.524 14.865 1.00 86.38 132 ASP A N 1
ATOM 1025 C CA . ASP A 1 132 ? -20.242 -4.787 13.529 1.00 86.38 132 ASP A CA 1
ATOM 1026 C C . ASP A 1 132 ? -20.137 -3.591 12.560 1.00 86.38 132 ASP A C 1
ATOM 1028 O O . ASP A 1 132 ? -20.663 -3.645 11.448 1.00 86.38 132 ASP A O 1
ATOM 1032 N N . ASP A 1 133 ? -19.492 -2.492 12.960 1.00 87.06 133 ASP A N 1
ATOM 1033 C CA . ASP A 1 133 ? -19.332 -1.269 12.160 1.00 87.06 133 ASP A CA 1
ATOM 1034 C C . ASP A 1 133 ? -20.661 -0.610 11.731 1.00 87.06 133 ASP A C 1
ATOM 1036 O O . ASP A 1 133 ? -20.709 0.134 10.749 1.00 87.06 133 ASP A O 1
ATOM 1040 N N . LYS A 1 134 ? -21.750 -0.862 12.468 1.00 83.12 134 LYS A N 1
ATOM 1041 C CA . LYS A 1 134 ? -23.103 -0.360 12.171 1.00 83.12 134 LYS A CA 1
ATOM 1042 C C . LYS A 1 134 ? -23.296 1.155 12.329 1.00 83.12 134 LYS A C 1
ATOM 1044 O O . LYS A 1 134 ? -24.131 1.683 11.599 1.00 83.12 134 LYS A O 1
ATOM 1049 N N . PRO A 1 135 ? -22.605 1.882 13.234 1.00 83.81 135 PRO A N 1
ATOM 1050 C CA . PRO A 1 135 ? -22.761 3.330 13.328 1.00 83.81 135 PRO A CA 1
ATOM 1051 C C . PRO A 1 135 ? -22.506 4.013 11.980 1.00 83.81 135 PRO A C 1
ATOM 1053 O O . PRO A 1 135 ? -21.473 3.770 11.360 1.00 83.81 135 PRO A O 1
ATOM 1056 N N . ASP A 1 136 ? -23.399 4.912 11.549 1.00 81.00 136 ASP A N 1
ATOM 1057 C CA . ASP A 1 136 ? -23.337 5.577 10.233 1.00 81.00 136 ASP A CA 1
ATOM 1058 C C . ASP A 1 136 ? -21.967 6.189 9.916 1.00 81.00 136 ASP A C 1
ATOM 1060 O O . ASP A 1 136 ? -21.520 6.211 8.766 1.00 81.00 136 ASP A O 1
ATOM 1064 N N . THR A 1 137 ? -21.284 6.710 10.936 1.00 81.94 137 THR A N 1
ATOM 1065 C CA . THR A 1 137 ? -19.947 7.292 10.805 1.00 81.94 137 THR A CA 1
ATOM 1066 C C . THR A 1 137 ? -18.878 6.240 10.516 1.00 81.94 137 THR A C 1
ATOM 1068 O O . THR A 1 137 ? -17.998 6.509 9.698 1.00 81.94 137 THR A O 1
ATOM 1071 N N . LEU A 1 138 ? -18.961 5.057 11.134 1.00 82.81 138 LEU A N 1
ATOM 1072 C CA . LEU A 1 138 ? -18.071 3.918 10.893 1.00 82.81 138 LEU A CA 1
ATOM 1073 C C . LEU A 1 138 ? -18.397 3.246 9.557 1.00 82.81 138 LEU A C 1
ATOM 1075 O O . LEU A 1 138 ? -17.490 3.042 8.755 1.00 82.81 138 LEU A O 1
ATOM 1079 N N . ALA A 1 139 ? -19.677 3.019 9.258 1.00 85.12 139 ALA A N 1
ATOM 1080 C CA . ALA A 1 139 ? -20.130 2.422 8.004 1.00 85.12 139 ALA A CA 1
ATOM 1081 C C . ALA A 1 139 ? -19.691 3.241 6.776 1.00 85.12 139 ALA A C 1
ATOM 1083 O O . ALA A 1 139 ? -19.154 2.697 5.809 1.00 85.12 139 ALA A O 1
ATOM 1084 N N . LYS A 1 140 ? -19.844 4.575 6.819 1.00 86.44 140 LYS A N 1
ATOM 1085 C CA . LYS A 1 140 ? -19.377 5.471 5.742 1.00 86.44 140 LYS A CA 1
ATOM 1086 C C . LYS A 1 140 ? -17.861 5.435 5.576 1.00 86.44 140 LYS A C 1
ATOM 1088 O O . LYS A 1 140 ? -17.372 5.516 4.448 1.00 86.44 140 LYS A O 1
ATOM 1093 N N . LEU A 1 141 ? -17.118 5.358 6.680 1.00 85.50 141 LEU A N 1
ATOM 1094 C CA . LEU A 1 141 ? -15.659 5.327 6.642 1.00 85.50 141 LEU A CA 1
ATOM 1095 C C . LEU A 1 141 ? -15.157 3.991 6.081 1.00 85.50 141 LEU A C 1
ATOM 1097 O O . LEU A 1 141 ? -14.325 4.000 5.178 1.00 85.50 141 LEU A O 1
ATOM 1101 N N . LYS A 1 142 ? -15.746 2.877 6.528 1.00 87.75 142 LYS A N 1
ATOM 1102 C CA . LYS A 1 142 ? -15.493 1.525 6.020 1.00 87.75 142 LYS A CA 1
ATOM 1103 C C . LYS A 1 142 ? -15.778 1.418 4.528 1.00 87.75 142 LYS A C 1
ATOM 1105 O O . LYS A 1 142 ? -14.914 0.994 3.778 1.00 87.75 142 LYS A O 1
ATOM 1110 N N . TYR A 1 143 ? -16.920 1.922 4.058 1.00 89.06 143 TYR A N 1
ATOM 1111 C CA . TYR A 1 143 ? -17.233 1.921 2.625 1.00 89.06 143 TYR A CA 1
ATOM 1112 C C . TYR A 1 143 ? -16.184 2.671 1.783 1.00 89.06 143 TYR A C 1
ATOM 1114 O O . TYR A 1 143 ? -15.817 2.235 0.687 1.00 89.06 143 TYR A O 1
ATOM 1122 N N . ARG A 1 144 ? -15.691 3.814 2.281 1.00 87.81 144 ARG A N 1
ATOM 1123 C CA . ARG A 1 144 ? -14.610 4.560 1.616 1.00 87.81 144 ARG A CA 1
ATOM 1124 C C . ARG A 1 144 ? -13.303 3.773 1.639 1.00 87.81 144 ARG A C 1
ATOM 1126 O O . ARG A 1 144 ? -12.666 3.680 0.592 1.00 87.81 144 ARG A O 1
ATOM 1133 N N . LEU A 1 145 ? -12.947 3.193 2.783 1.00 89.81 145 LEU A N 1
ATOM 1134 C CA . LEU A 1 145 ? -11.766 2.348 2.942 1.00 89.81 145 LEU A CA 1
ATOM 1135 C C . LEU A 1 145 ? -11.811 1.158 1.972 1.00 89.81 145 LEU A C 1
ATOM 1137 O O . LEU A 1 145 ? -10.914 1.027 1.147 1.00 89.81 145 LEU A O 1
ATOM 1141 N N . ASP A 1 146 ? -12.907 0.398 1.947 1.00 90.25 146 ASP A N 1
ATOM 1142 C CA . ASP A 1 146 ? -13.124 -0.743 1.047 1.00 90.25 146 ASP A CA 1
ATOM 1143 C C . ASP A 1 146 ? -13.014 -0.346 -0.430 1.00 90.25 146 ASP A C 1
ATOM 1145 O O . ASP A 1 146 ? -12.546 -1.107 -1.284 1.00 90.25 146 ASP A O 1
ATOM 1149 N N . ARG A 1 147 ? -13.474 0.858 -0.786 1.00 92.12 147 ARG A N 1
ATOM 1150 C CA . ARG A 1 147 ? -13.350 1.370 -2.154 1.00 92.12 147 ARG A CA 1
ATOM 1151 C C . ARG A 1 147 ? -11.891 1.615 -2.525 1.00 92.12 147 ARG A C 1
ATOM 1153 O O . ARG A 1 147 ? -11.485 1.192 -3.605 1.00 92.12 147 ARG A O 1
ATOM 1160 N N . ILE A 1 148 ? -11.124 2.276 -1.663 1.00 91.12 148 ILE A N 1
ATOM 1161 C CA . ILE A 1 148 ? -9.710 2.585 -1.917 1.00 91.12 148 ILE A CA 1
ATOM 1162 C C . ILE A 1 148 ? -8.883 1.296 -1.875 1.00 91.12 148 ILE A C 1
ATOM 1164 O O . ILE A 1 148 ? -8.072 1.056 -2.766 1.00 91.12 148 ILE A O 1
ATOM 1168 N N . GLN A 1 149 ? -9.165 0.403 -0.929 1.00 90.62 149 GLN A N 1
ATOM 1169 C CA . GLN A 1 149 ? -8.492 -0.884 -0.792 1.00 90.62 149 GLN A CA 1
ATOM 1170 C C . GLN A 1 149 ? -8.700 -1.779 -2.018 1.00 90.62 149 GLN A C 1
ATOM 1172 O O . GLN A 1 149 ? -7.765 -2.435 -2.469 1.00 90.62 149 GLN A O 1
ATOM 1177 N N . ARG A 1 150 ? -9.885 -1.755 -2.645 1.00 91.38 150 ARG A N 1
ATOM 1178 C CA . ARG A 1 150 ? -10.100 -2.427 -3.940 1.00 91.38 150 ARG A CA 1
ATOM 1179 C C . ARG A 1 150 ? -9.193 -1.885 -5.043 1.00 91.38 150 ARG A C 1
ATOM 1181 O O . ARG A 1 150 ? -8.747 -2.663 -5.884 1.00 91.38 150 ARG A O 1
ATOM 1188 N N . VAL A 1 151 ? -8.924 -0.580 -5.060 1.00 91.06 151 VAL A N 1
ATOM 1189 C CA . VAL A 1 151 ? -7.988 0.023 -6.021 1.00 91.06 151 VAL A CA 1
ATOM 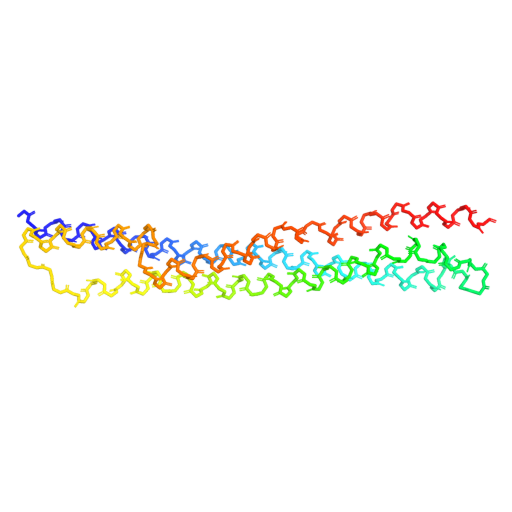1190 C C . VAL A 1 151 ? -6.554 -0.388 -5.692 1.00 91.06 151 VAL A C 1
ATOM 1192 O O . VAL A 1 151 ? -5.865 -0.883 -6.581 1.00 91.06 151 VAL A O 1
ATOM 1195 N N . ALA A 1 152 ? -6.135 -0.282 -4.427 1.00 90.06 152 ALA A N 1
ATOM 1196 C CA . ALA A 1 152 ? -4.827 -0.755 -3.969 1.00 90.06 152 ALA A CA 1
ATOM 1197 C C . ALA A 1 152 ? -4.593 -2.223 -4.350 1.00 90.06 152 ALA A C 1
ATOM 1199 O O . ALA A 1 152 ? -3.578 -2.535 -4.961 1.00 90.06 152 ALA A O 1
ATOM 1200 N N . ASN A 1 153 ? -5.556 -3.113 -4.101 1.00 89.31 153 ASN A N 1
ATOM 1201 C CA . ASN A 1 153 ? -5.439 -4.535 -4.432 1.00 89.31 153 ASN A CA 1
ATOM 1202 C C . ASN A 1 153 ? -5.255 -4.793 -5.934 1.00 89.31 153 ASN A C 1
ATOM 1204 O O . ASN A 1 153 ? -4.532 -5.713 -6.309 1.00 89.31 153 ASN A O 1
ATOM 1208 N N . ARG A 1 154 ? -5.878 -3.985 -6.803 1.00 90.25 154 ARG A N 1
ATOM 1209 C CA . ARG A 1 154 ? -5.681 -4.085 -8.259 1.00 90.25 154 ARG A CA 1
ATOM 1210 C C . ARG A 1 154 ? -4.304 -3.592 -8.692 1.00 90.25 154 ARG A C 1
ATOM 1212 O O . ARG A 1 154 ? -3.710 -4.173 -9.593 1.00 90.25 154 ARG A O 1
ATOM 1219 N N . LEU A 1 155 ? -3.811 -2.528 -8.065 1.00 91.50 155 LEU A N 1
ATOM 1220 C CA . LEU A 1 155 ? -2.517 -1.927 -8.391 1.00 91.50 155 LEU A CA 1
ATOM 1221 C C . LEU A 1 155 ? -1.335 -2.686 -7.777 1.00 91.50 155 LEU A C 1
ATOM 1223 O O . LEU A 1 155 ? -0.235 -2.619 -8.315 1.00 91.50 155 LEU A O 1
ATOM 1227 N N . ARG A 1 156 ? -1.570 -3.448 -6.704 1.00 89.75 156 ARG A N 1
ATOM 1228 C CA . ARG A 1 156 ? -0.565 -4.152 -5.898 1.00 89.75 156 ARG A CA 1
ATOM 1229 C C . ARG A 1 156 ? 0.487 -4.885 -6.725 1.00 89.75 156 ARG A C 1
ATOM 1231 O O . ARG A 1 156 ? 1.679 -4.722 -6.500 1.00 89.75 156 ARG A O 1
ATOM 1238 N N . PHE A 1 157 ? 0.048 -5.687 -7.692 1.00 90.69 157 PHE A N 1
ATOM 1239 C CA . PHE A 1 157 ? 0.948 -6.534 -8.480 1.00 90.69 157 PHE A CA 1
ATOM 1240 C C . PHE A 1 157 ? 1.466 -5.866 -9.757 1.00 90.69 157 PHE A C 1
ATOM 1242 O O . PHE A 1 157 ? 2.439 -6.344 -10.338 1.00 90.69 157 PHE A O 1
ATOM 1249 N N . MET A 1 158 ? 0.868 -4.749 -10.181 1.00 93.06 158 MET A N 1
ATOM 1250 C CA . MET A 1 158 ? 1.244 -4.065 -11.421 1.00 93.06 158 MET A CA 1
ATOM 1251 C C . MET A 1 158 ? 2.739 -3.726 -11.509 1.00 93.06 158 MET A C 1
ATOM 1253 O O . MET A 1 158 ? 3.353 -4.156 -12.487 1.00 93.06 158 MET A O 1
ATOM 1257 N N . PRO A 1 159 ? 3.373 -3.046 -10.530 1.00 93.06 159 PRO A N 1
ATOM 1258 C CA . PRO A 1 159 ? 4.787 -2.686 -10.648 1.00 93.06 159 PRO A CA 1
ATOM 1259 C C . PRO A 1 159 ? 5.697 -3.915 -10.781 1.00 93.06 159 PRO A C 1
ATOM 1261 O O . PRO A 1 159 ? 6.611 -3.911 -11.602 1.00 93.06 159 PRO A O 1
ATOM 1264 N N . TYR A 1 160 ? 5.404 -4.998 -10.056 1.00 93.31 160 TYR A N 1
ATOM 1265 C CA . TYR A 1 160 ? 6.163 -6.250 -10.132 1.00 93.31 160 TYR A CA 1
ATOM 1266 C C . TYR A 1 160 ? 6.008 -6.938 -11.491 1.00 93.31 160 TYR A C 1
ATOM 1268 O O . TYR A 1 160 ? 6.997 -7.349 -12.093 1.00 93.31 160 TYR A O 1
ATOM 1276 N N . THR A 1 161 ? 4.775 -7.040 -11.995 1.00 94.12 161 THR A N 1
ATOM 1277 C CA . THR A 1 161 ? 4.499 -7.675 -13.295 1.00 94.12 161 THR A CA 1
ATOM 1278 C C . THR A 1 161 ? 5.124 -6.909 -14.455 1.00 94.12 161 THR A C 1
ATOM 1280 O O . THR A 1 161 ? 5.723 -7.519 -15.335 1.00 94.12 161 THR A O 1
ATOM 1283 N N . LEU A 1 162 ? 5.046 -5.577 -14.435 1.00 95.56 162 LEU A N 1
ATOM 1284 C CA . LEU A 1 162 ? 5.628 -4.714 -15.460 1.00 95.56 162 LEU A CA 1
ATOM 1285 C C . LEU A 1 162 ? 7.156 -4.763 -15.432 1.00 95.56 162 LEU A C 1
ATOM 1287 O O . LEU A 1 162 ? 7.785 -4.852 -16.485 1.00 95.56 162 LEU A O 1
ATOM 1291 N N . PHE A 1 163 ? 7.751 -4.785 -14.237 1.00 93.62 163 PHE A N 1
ATOM 1292 C CA . PHE A 1 163 ? 9.188 -4.972 -14.083 1.00 93.62 163 PHE A CA 1
ATOM 1293 C C . PHE A 1 163 ? 9.640 -6.331 -14.629 1.00 93.62 163 PHE A C 1
ATOM 1295 O O . PHE A 1 163 ? 10.550 -6.388 -15.453 1.00 93.62 163 PHE A O 1
ATOM 1302 N N . ALA A 1 164 ? 8.972 -7.419 -14.235 1.00 94.44 164 ALA A N 1
ATOM 1303 C CA . ALA A 1 164 ? 9.280 -8.762 -14.723 1.00 94.44 164 ALA A CA 1
ATOM 1304 C C . ALA A 1 164 ? 9.146 -8.862 -16.251 1.00 94.44 164 ALA A C 1
ATOM 1306 O O . ALA A 1 164 ? 10.011 -9.426 -16.919 1.00 94.44 164 ALA A O 1
ATOM 1307 N N . LEU A 1 165 ? 8.102 -8.256 -16.818 1.00 94.31 165 LEU A N 1
ATOM 1308 C CA . LEU A 1 165 ? 7.891 -8.192 -18.260 1.00 94.31 165 LEU A CA 1
ATOM 1309 C C . LEU A 1 165 ? 9.016 -7.416 -18.964 1.00 94.31 165 LEU A C 1
ATOM 1311 O O . LEU A 1 165 ? 9.506 -7.869 -19.994 1.00 94.31 165 LEU A O 1
ATOM 1315 N N . GLY A 1 166 ? 9.494 -6.314 -18.381 1.00 90.94 166 GLY A N 1
ATOM 1316 C CA . GLY A 1 166 ? 10.669 -5.588 -18.875 1.00 90.94 166 GLY A CA 1
ATOM 1317 C C . GLY A 1 166 ? 11.942 -6.433 -18.875 1.00 90.94 166 GLY A C 1
ATOM 1318 O O . GLY A 1 166 ? 12.662 -6.455 -19.871 1.00 90.94 166 GLY A O 1
ATOM 1319 N N . VAL A 1 167 ? 12.188 -7.184 -17.797 1.00 92.31 167 VAL A N 1
ATOM 1320 C CA . VAL A 1 167 ? 13.346 -8.090 -17.679 1.00 92.31 167 VAL A CA 1
ATOM 1321 C C . VAL A 1 167 ? 13.320 -9.191 -18.743 1.00 92.31 167 VAL A C 1
ATOM 1323 O O . VAL A 1 167 ? 14.378 -9.605 -19.204 1.00 92.31 167 VAL A O 1
ATOM 1326 N N . VAL A 1 168 ? 12.139 -9.646 -19.168 1.00 92.12 168 VAL A N 1
ATOM 1327 C CA . VAL A 1 168 ? 12.002 -10.661 -20.224 1.00 92.12 168 VAL A CA 1
ATOM 1328 C C . VAL A 1 168 ? 12.105 -10.049 -21.624 1.00 92.12 168 VAL A C 1
ATOM 1330 O O . VAL A 1 168 ? 12.807 -10.586 -22.477 1.00 92.12 168 VAL A O 1
ATOM 1333 N N . ILE A 1 169 ? 11.424 -8.929 -21.882 1.00 89.94 169 ILE A N 1
ATOM 1334 C CA . ILE A 1 169 ? 11.330 -8.344 -23.227 1.00 89.94 169 ILE A CA 1
ATOM 1335 C C . ILE A 1 169 ? 12.625 -7.640 -23.634 1.00 89.94 169 ILE A C 1
ATOM 1337 O O . ILE A 1 169 ? 13.075 -7.807 -24.768 1.00 89.94 169 ILE A O 1
ATOM 1341 N N . ALA A 1 170 ? 13.244 -6.867 -22.738 1.00 86.19 170 ALA A N 1
ATOM 1342 C CA . ALA A 1 170 ? 14.388 -6.033 -23.100 1.00 86.19 170 ALA A CA 1
ATOM 1343 C C . ALA A 1 170 ? 15.594 -6.838 -23.631 1.00 86.19 170 ALA A C 1
ATOM 1345 O O . ALA A 1 170 ? 16.149 -6.431 -24.655 1.00 86.19 170 ALA A O 1
ATOM 1346 N N . PRO A 1 171 ? 15.984 -7.993 -23.050 1.00 85.00 171 PRO A N 1
ATOM 1347 C CA . PRO A 1 171 ? 17.039 -8.833 -23.617 1.00 85.00 171 PRO A CA 1
ATOM 1348 C C . PRO A 1 171 ? 16.671 -9.419 -24.982 1.00 85.00 171 PRO A C 1
ATOM 1350 O O . PRO A 1 171 ? 17.503 -9.405 -25.884 1.00 85.00 171 PRO A O 1
ATOM 1353 N N . VAL A 1 172 ? 15.431 -9.892 -25.158 1.00 87.00 172 VAL A N 1
ATOM 1354 C CA . VAL A 1 172 ? 14.963 -10.481 -26.425 1.00 87.00 172 VAL A CA 1
ATOM 1355 C C . VAL A 1 172 ? 15.046 -9.455 -27.551 1.00 87.00 172 VAL A C 1
ATOM 1357 O O . VAL A 1 172 ? 15.640 -9.721 -28.592 1.00 87.00 172 VAL A O 1
ATOM 1360 N N . ILE A 1 173 ? 14.525 -8.250 -27.316 1.00 83.81 173 ILE A N 1
ATOM 1361 C CA . ILE A 1 173 ? 14.570 -7.158 -28.290 1.00 83.81 173 ILE A CA 1
ATOM 1362 C C . ILE A 1 173 ? 16.018 -6.729 -28.564 1.00 83.81 173 ILE A C 1
ATOM 1364 O O . ILE A 1 173 ? 16.390 -6.552 -29.721 1.00 83.81 173 ILE A O 1
ATOM 1368 N N . SER A 1 174 ? 16.860 -6.643 -27.530 1.00 77.88 174 SER A N 1
ATOM 1369 C CA . SER A 1 174 ? 18.278 -6.280 -27.680 1.00 77.88 174 SER A CA 1
ATOM 1370 C C . SER A 1 174 ? 19.080 -7.299 -28.497 1.00 77.88 174 SER A C 1
ATOM 1372 O O . SER A 1 174 ? 20.021 -6.914 -29.183 1.00 77.88 174 SER A O 1
ATOM 1374 N N . VAL A 1 175 ? 18.727 -8.589 -28.439 1.00 82.06 175 VAL A N 1
ATOM 1375 C CA . VAL A 1 175 ? 19.344 -9.637 -29.270 1.00 82.06 175 VAL A CA 1
ATOM 1376 C C . VAL A 1 175 ? 18.829 -9.574 -30.706 1.00 82.06 175 VAL A C 1
ATOM 1378 O O . VAL A 1 175 ? 19.627 -9.683 -31.625 1.00 82.06 175 VAL A O 1
ATOM 1381 N N . CYS A 1 176 ? 17.527 -9.367 -30.918 1.00 80.44 176 CYS A N 1
ATOM 1382 C CA . CYS A 1 176 ? 16.939 -9.312 -32.262 1.00 80.44 176 CYS A CA 1
ATOM 1383 C C . CYS A 1 176 ? 17.338 -8.072 -33.083 1.00 80.44 176 CYS A C 1
ATOM 1385 O O . CYS A 1 176 ? 17.104 -8.051 -34.288 1.00 80.44 176 CYS A O 1
ATOM 1387 N N . LEU A 1 177 ? 17.872 -7.031 -32.440 1.00 72.38 177 LEU A N 1
ATOM 1388 C CA . LEU A 1 177 ? 18.289 -5.778 -33.083 1.00 72.38 177 LEU A CA 1
ATOM 1389 C C . LEU A 1 177 ? 19.803 -5.663 -33.295 1.00 72.38 177 LEU A C 1
ATOM 1391 O O . LEU A 1 177 ? 20.250 -4.668 -33.867 1.00 72.38 177 LEU A O 1
ATOM 1395 N N . ARG A 1 178 ? 20.577 -6.639 -32.808 1.00 64.12 178 ARG A N 1
ATOM 1396 C CA . ARG A 1 178 ? 21.999 -6.804 -33.134 1.00 64.12 178 ARG A CA 1
ATOM 1397 C C . ARG A 1 178 ? 22.152 -7.614 -34.411 1.00 64.12 178 ARG A C 1
ATOM 1399 O O . ARG A 1 178 ? 23.085 -7.278 -35.169 1.00 64.12 178 ARG A O 1
#

pLDDT: mean 86.48, std 6.76, range [53.81, 96.19]

Foldseek 3Di:
DLVVLQVVLLVVLVVVLVCLVVVLVVVVVVLVVLLVVLVVLLVVLVVQLCCCPPPQDDPVQDDPVLNCQQNVLSVQLNVLSVVLSVLSVVLSVLSVVLSVVLSVQSVVLVVDDQDDNVSSVVSVVSSVCSVVLVPPVNVVSVVVSVVSVVVSVVSSCSSVVSSVSSVVRNVVSSVVSD

Radius of gyration: 25.67 Å; chains: 1; bounding box: 58×18×73 Å

Secondary structure (DSSP, 8-state):
--HHHHHHHHHHHHHHHHHHHHHHHHHHHHHHHHHHHHHHHHHHHHHHHHHIIIII--TTTS-HHHHHHHHHHHHHHHHHHHHHHHHHHHHHHHHHHHHHHHHHHHHHGGGS---HHHHHHHHHHHHHHHHTT-SHHHHHHHHHHHHHHHHHHHHTTHHHHHHHHHHHHHHHHHHHT-